Protein AF-A0A4Z0VA46-F1 (afdb_monomer)

Solvent-accessible surface area (backbone atoms only — not comparable to full-atom values): 10066 Å² total; per-residue (Å²): 134,84,51,73,65,57,51,52,46,53,54,49,56,47,50,50,49,52,54,51,52,51,38,50,51,48,54,74,44,47,75,80,45,45,28,93,85,27,42,37,56,92,66,38,64,85,86,29,61,71,61,51,74,43,66,63,42,72,66,53,39,49,54,52,44,52,50,51,37,52,51,52,52,56,48,39,57,50,54,50,51,52,49,51,53,53,46,51,54,50,52,53,38,51,39,56,75,73,64,49,61,60,69,48,59,50,57,91,61,84,80,89,79,55,70,69,64,58,71,69,42,94,47,71,67,54,51,51,44,55,53,44,48,54,51,47,53,61,52,59,71,68,78,38,72,66,58,39,54,53,51,50,34,57,35,71,66,53,94,66,64,64,70,78,72,65,66,80,74,79,82,127

Foldseek 3Di:
DDDPLRVVLVVLLVVLVVLLVVLVVCLVCQVVQQDPQFCGPPDDCVVHVPRSPDDNDPVSSNVVSVVVSVVSVVVSVVSNVVSVLVSLLVVLLVCVVVDPDPCLSCPPHDDDDDPVRVVPDPDPSVVSSNRSVSSSVVLVVVVDPLSSVVSSCRSSVPPDDNCVSPVPPPPD

Radius of gyration: 23.42 Å; Cα contacts (8 Å, |Δi|>4): 128; chains: 1; bounding box: 54×36×60 Å

Secondary structure (DSSP, 8-state):
---HHHHHHHHHHHHHHHHHHHHHHHHHHTTTT--SSSSSTT--TTT-TTTTTS-SSHHHHHHHHHHHHHHHHHHHHHHHHHHHHHHHHHHHHHHHHTT--HHHHHTT------HHHHHT-SSHHHHHHHHHHHHHHHHHTT--HHHHHHHHHHHHT----GGGTS------

Sequence (172 aa):
MNSKGYKRFTDRLRYFREDNEVAEIIVANKELLKGEASIFANITDVNHPILSKRQNNANSRKLVVQHLRKTIYVAFVKDMYEEVTEYIRYILKEAAINGADPNRLVGEHNVNMKANEILSKSNKREIISTIMEQIFQQLENERSTITLISKIKNKLGLNIPQASIDNDSVKF

Nearest PDB structures (foldseek):
  7m33-assembly1_C  TM=2.578E-01  e=7.845E+00  unclassified

pLDDT: mean 90.58, std 10.98, range [29.89, 97.69]

Organism: NCBI:txid2530391

Mean predicted aligned error: 6.02 Å

Structure (mmCIF, N/CA/C/O backbone):
data_AF-A0A4Z0VA46-F1
#
_entry.id   AF-A0A4Z0VA46-F1
#
loop_
_atom_site.group_PDB
_atom_site.id
_atom_site.type_symbol
_atom_site.label_atom_id
_atom_site.label_alt_id
_atom_site.label_comp_id
_atom_site.label_asym_id
_atom_site.label_entity_id
_atom_site.label_seq_id
_atom_site.pdbx_PDB_ins_code
_atom_site.Cartn_x
_atom_site.Cartn_y
_atom_site.Cartn_z
_atom_site.occupancy
_atom_site.B_iso_or_equiv
_atom_site.auth_seq_id
_atom_site.auth_comp_id
_atom_site.auth_asym_id
_atom_site.auth_atom_id
_atom_site.pdbx_PDB_model_num
ATOM 1 N N . MET A 1 1 ? -15.749 -17.758 6.224 1.00 50.31 1 MET A N 1
ATOM 2 C CA . MET A 1 1 ? -16.153 -16.796 5.174 1.00 50.31 1 MET A CA 1
ATOM 3 C C . MET A 1 1 ? -15.232 -15.591 5.284 1.00 50.31 1 MET A C 1
ATOM 5 O O . MET A 1 1 ? -15.185 -15.000 6.354 1.00 50.31 1 MET A O 1
ATOM 9 N N . ASN A 1 2 ? -14.444 -15.277 4.254 1.00 74.94 2 ASN A N 1
ATOM 10 C CA . ASN A 1 2 ? -13.483 -14.168 4.316 1.00 74.94 2 ASN A CA 1
ATOM 11 C C . ASN A 1 2 ? -14.222 -12.827 4.213 1.00 74.94 2 ASN A C 1
ATOM 13 O O . ASN A 1 2 ? -15.078 -12.667 3.341 1.00 74.94 2 ASN A O 1
ATOM 17 N N . SER A 1 3 ? -13.919 -11.876 5.103 1.00 89.81 3 SER A N 1
ATOM 18 C CA . SER A 1 3 ? -14.525 -10.541 5.052 1.00 89.81 3 SER A CA 1
ATOM 19 C C . SER A 1 3 ? -14.138 -9.828 3.752 1.00 89.81 3 SER A C 1
ATOM 21 O O . SER A 1 3 ? -13.084 -10.094 3.165 1.00 89.81 3 SER A O 1
ATOM 23 N N . LYS A 1 4 ? -14.985 -8.898 3.293 1.00 91.94 4 LYS A N 1
ATOM 24 C CA . LYS A 1 4 ? -14.694 -8.103 2.087 1.00 91.94 4 LYS A CA 1
ATOM 25 C C . LYS A 1 4 ? -13.366 -7.348 2.225 1.00 91.94 4 LYS A C 1
ATOM 27 O O . LYS A 1 4 ? -12.595 -7.321 1.271 1.00 91.94 4 LYS A O 1
ATOM 32 N N . GLY A 1 5 ? -13.090 -6.795 3.411 1.00 92.69 5 GLY A N 1
ATOM 33 C CA . GLY A 1 5 ? -11.830 -6.102 3.690 1.00 92.69 5 GLY A CA 1
ATOM 34 C C . GLY A 1 5 ? -10.617 -7.027 3.623 1.00 92.69 5 GLY A C 1
ATOM 35 O O . GLY A 1 5 ? -9.635 -6.679 2.981 1.00 92.69 5 GLY A O 1
ATOM 36 N N . TYR A 1 6 ? -10.701 -8.240 4.182 1.00 94.31 6 TYR A N 1
ATOM 37 C CA . TYR A 1 6 ? -9.587 -9.194 4.138 1.00 94.31 6 TYR A CA 1
ATOM 38 C C . TYR A 1 6 ? -9.267 -9.654 2.711 1.00 94.31 6 TYR A C 1
ATOM 40 O O . TYR A 1 6 ? -8.100 -9.735 2.325 1.00 94.31 6 TYR A O 1
ATOM 48 N N . LYS A 1 7 ? -10.299 -9.917 1.899 1.00 95.44 7 LYS A N 1
ATOM 49 C CA . LYS A 1 7 ? -10.102 -10.275 0.489 1.00 95.44 7 LYS A CA 1
ATOM 50 C C . LYS A 1 7 ? -9.409 -9.145 -0.278 1.00 95.44 7 LYS A C 1
ATOM 52 O O . LYS A 1 7 ? -8.413 -9.395 -0.941 1.00 95.44 7 LYS A O 1
ATOM 57 N N . ARG A 1 8 ? -9.892 -7.905 -0.138 1.00 95.19 8 ARG A N 1
ATOM 58 C CA . ARG A 1 8 ? -9.262 -6.734 -0.765 1.00 95.19 8 ARG A CA 1
ATOM 59 C C . ARG A 1 8 ? -7.792 -6.598 -0.355 1.00 95.19 8 ARG A C 1
ATOM 61 O O . ARG A 1 8 ? -6.946 -6.474 -1.233 1.00 95.19 8 ARG A O 1
ATOM 68 N N . PHE A 1 9 ? -7.513 -6.666 0.946 1.00 95.69 9 PHE A N 1
ATOM 69 C CA . PHE A 1 9 ? -6.167 -6.545 1.504 1.00 95.69 9 PHE A CA 1
ATOM 70 C C . PHE A 1 9 ? -5.212 -7.586 0.906 1.00 95.69 9 PHE A C 1
ATOM 72 O O . PHE A 1 9 ? -4.159 -7.253 0.369 1.00 95.69 9 PHE A O 1
ATOM 79 N N . THR A 1 10 ? -5.609 -8.859 0.932 1.00 95.44 10 THR A N 1
ATOM 80 C CA . THR A 1 10 ? -4.784 -9.962 0.413 1.00 95.44 10 THR A CA 1
ATOM 81 C C . THR A 1 10 ? -4.583 -9.902 -1.100 1.00 95.44 10 THR A C 1
ATOM 83 O O . THR A 1 10 ? -3.471 -10.141 -1.567 1.00 95.44 10 THR A O 1
ATOM 86 N N . ASP A 1 11 ? -5.617 -9.538 -1.864 1.00 96.25 11 ASP A N 1
ATOM 87 C CA . ASP A 1 11 ? -5.508 -9.351 -3.313 1.00 96.25 11 ASP A CA 1
ATOM 88 C C . ASP A 1 11 ? -4.543 -8.204 -3.658 1.00 96.25 11 ASP A C 1
ATOM 90 O O . ASP A 1 11 ? -3.704 -8.357 -4.542 1.00 96.25 11 ASP A O 1
ATOM 94 N N . ARG A 1 12 ? -4.601 -7.082 -2.928 1.00 96.38 12 ARG A N 1
ATOM 95 C CA . ARG A 1 12 ? -3.685 -5.945 -3.117 1.00 96.38 12 ARG A CA 1
ATOM 96 C C . ARG A 1 12 ? -2.239 -6.303 -2.799 1.00 96.38 12 ARG A C 1
ATOM 98 O O . ARG A 1 12 ? -1.369 -6.059 -3.627 1.00 96.38 12 ARG A O 1
ATOM 105 N N . LEU A 1 13 ? -1.991 -6.948 -1.657 1.00 95.06 13 LEU A N 1
ATOM 106 C CA . LEU A 1 13 ? -0.646 -7.409 -1.300 1.00 95.06 13 LEU A CA 1
ATOM 107 C C . LEU A 1 13 ? -0.061 -8.368 -2.339 1.00 95.06 13 LEU A C 1
ATOM 109 O O . LEU A 1 13 ? 1.146 -8.344 -2.574 1.00 95.06 13 LEU A O 1
ATOM 113 N N . ARG A 1 14 ? -0.900 -9.214 -2.947 1.00 96.25 14 ARG A N 1
ATOM 114 C CA . ARG A 1 14 ? -0.478 -10.097 -4.034 1.00 96.25 14 ARG A CA 1
ATOM 115 C C . ARG A 1 14 ? -0.035 -9.286 -5.254 1.00 96.25 14 ARG A C 1
ATOM 117 O O . ARG A 1 14 ? 1.088 -9.482 -5.697 1.00 96.25 14 ARG A O 1
ATOM 124 N N . TYR A 1 15 ? -0.847 -8.338 -5.726 1.00 96.44 15 TYR A N 1
ATOM 125 C CA . TYR A 1 15 ? -0.492 -7.502 -6.882 1.00 96.44 15 TYR A CA 1
ATOM 126 C C . TYR A 1 15 ? 0.808 -6.720 -6.671 1.00 96.44 15 TYR A C 1
ATOM 128 O O . TYR A 1 15 ? 1.674 -6.719 -7.536 1.00 96.44 15 TYR A O 1
ATOM 136 N N . PHE A 1 16 ? 1.006 -6.142 -5.484 1.00 95.75 16 PHE A N 1
ATOM 137 C CA . PHE A 1 16 ? 2.239 -5.415 -5.169 1.00 95.75 16 PHE A CA 1
ATOM 138 C C . PHE A 1 16 ? 3.490 -6.310 -5.244 1.00 95.75 16 PHE A C 1
ATOM 140 O O . PHE A 1 16 ? 4.567 -5.861 -5.635 1.00 95.75 16 PHE A O 1
ATOM 147 N N . ARG A 1 17 ? 3.366 -7.590 -4.873 1.00 95.12 17 ARG A N 1
ATOM 148 C CA . ARG A 1 17 ? 4.458 -8.568 -5.002 1.00 95.12 17 ARG A CA 1
ATOM 149 C C . ARG A 1 17 ? 4.687 -8.962 -6.456 1.00 95.12 17 ARG A C 1
ATOM 151 O O . ARG A 1 17 ? 5.835 -8.953 -6.888 1.00 95.12 17 ARG A O 1
ATOM 158 N N . GLU A 1 18 ? 3.615 -9.228 -7.199 1.00 97.25 18 GLU A N 1
ATOM 159 C CA . GLU A 1 18 ? 3.674 -9.534 -8.633 1.00 97.25 18 GLU A CA 1
ATOM 160 C C . GLU A 1 18 ? 4.375 -8.404 -9.414 1.00 97.25 18 GLU A C 1
ATOM 162 O O . GLU A 1 18 ? 5.234 -8.679 -10.250 1.00 97.25 18 GLU A O 1
ATOM 167 N N . ASP A 1 19 ? 4.118 -7.134 -9.085 1.00 97.00 19 ASP A N 1
ATOM 168 C CA . ASP A 1 19 ? 4.794 -5.985 -9.707 1.00 97.00 19 ASP A CA 1
ATOM 169 C C . ASP A 1 19 ? 6.315 -5.986 -9.468 1.00 97.00 19 ASP A C 1
ATOM 171 O O . ASP A 1 19 ? 7.102 -5.705 -10.381 1.00 97.00 19 ASP A O 1
ATOM 175 N N . ASN A 1 20 ? 6.755 -6.331 -8.253 1.00 96.06 20 ASN A N 1
ATOM 176 C CA . ASN A 1 20 ? 8.180 -6.479 -7.945 1.00 96.06 20 ASN A CA 1
ATOM 177 C C . ASN A 1 20 ? 8.802 -7.657 -8.705 1.00 96.06 20 ASN A C 1
ATOM 179 O O . ASN A 1 20 ? 9.890 -7.505 -9.262 1.00 96.06 20 ASN A O 1
ATOM 183 N N . GLU A 1 21 ? 8.116 -8.800 -8.772 1.00 97.38 21 GLU A N 1
ATOM 184 C CA . GLU A 1 21 ? 8.568 -9.966 -9.542 1.00 97.38 21 GLU A CA 1
ATOM 185 C C . GLU A 1 21 ? 8.736 -9.609 -11.027 1.00 97.38 21 GLU A C 1
ATOM 187 O O . GLU A 1 21 ? 9.770 -9.897 -11.637 1.00 97.38 21 GLU A O 1
ATOM 192 N N . VAL A 1 22 ? 7.773 -8.884 -11.605 1.00 97.69 22 VAL A N 1
ATOM 193 C CA . VAL A 1 22 ? 7.859 -8.375 -12.981 1.00 97.69 22 VAL A CA 1
ATOM 194 C C . VAL A 1 22 ? 9.054 -7.434 -13.147 1.00 97.69 22 VAL A C 1
ATOM 196 O O . VAL A 1 22 ? 9.806 -7.558 -14.118 1.00 97.69 22 VAL A O 1
ATOM 199 N N . ALA A 1 23 ? 9.283 -6.515 -12.205 1.00 97.31 23 ALA A N 1
ATOM 200 C CA . ALA A 1 23 ? 10.433 -5.616 -12.251 1.00 97.31 23 ALA A CA 1
ATOM 201 C C . ALA A 1 23 ? 11.769 -6.382 -12.253 1.00 97.31 23 ALA A C 1
ATOM 203 O O . ALA A 1 23 ? 12.703 -6.009 -12.971 1.00 97.31 23 ALA A O 1
ATOM 204 N N . GLU A 1 24 ? 11.869 -7.468 -11.487 1.00 96.75 24 GLU A N 1
ATOM 205 C CA . GLU A 1 24 ? 13.051 -8.333 -11.452 1.00 96.75 24 GLU A CA 1
ATOM 206 C C . GLU A 1 24 ? 13.258 -9.085 -12.764 1.00 96.75 24 GLU A C 1
ATOM 208 O O . GLU A 1 24 ? 14.371 -9.080 -13.305 1.00 96.75 24 GLU A O 1
ATOM 213 N N . ILE A 1 25 ? 12.183 -9.636 -13.335 1.00 97.69 25 ILE A N 1
ATOM 214 C CA . ILE A 1 25 ? 12.205 -10.272 -14.655 1.00 97.69 25 ILE A CA 1
ATOM 215 C C . ILE A 1 25 ? 12.695 -9.278 -15.716 1.00 97.69 25 ILE A C 1
ATOM 217 O O . ILE A 1 25 ? 13.575 -9.622 -16.509 1.00 97.69 25 ILE A O 1
ATOM 221 N N . ILE A 1 26 ? 12.203 -8.034 -15.716 1.00 97.38 26 ILE A N 1
ATOM 222 C CA . ILE A 1 26 ? 12.640 -6.988 -16.656 1.00 97.38 26 ILE A CA 1
ATOM 223 C C . ILE A 1 26 ? 14.136 -6.686 -16.489 1.00 97.38 26 ILE A C 1
ATOM 225 O O . ILE A 1 26 ? 14.868 -6.579 -17.475 1.00 97.38 26 ILE A O 1
ATOM 229 N N . VAL A 1 27 ? 14.630 -6.573 -15.253 1.00 96.44 27 VAL A N 1
ATOM 230 C CA . VAL A 1 27 ? 16.053 -6.299 -14.985 1.00 96.44 27 VAL A CA 1
ATOM 231 C C . VAL A 1 27 ? 16.956 -7.442 -15.458 1.00 96.44 27 VAL A C 1
ATOM 233 O O . VAL A 1 27 ? 18.025 -7.181 -16.038 1.00 96.44 27 VAL A O 1
ATOM 236 N N . ALA A 1 28 ? 16.539 -8.690 -15.235 1.00 96.56 28 ALA A N 1
ATOM 237 C CA . ALA A 1 28 ? 17.253 -9.880 -15.686 1.00 96.56 28 ALA A CA 1
ATOM 238 C C . ALA A 1 28 ? 17.290 -9.962 -17.221 1.00 96.56 28 ALA A C 1
ATOM 240 O O . ALA A 1 28 ? 18.349 -10.194 -17.803 1.00 96.56 28 ALA A O 1
ATOM 241 N N . ASN A 1 29 ? 16.167 -9.658 -17.875 1.00 96.62 29 ASN A N 1
ATOM 242 C CA . ASN A 1 29 ? 15.966 -9.858 -19.311 1.00 96.62 29 ASN A CA 1
ATOM 243 C C . ASN A 1 29 ? 16.160 -8.599 -20.173 1.00 96.62 29 ASN A C 1
ATOM 245 O O . ASN A 1 29 ? 15.892 -8.627 -21.370 1.00 96.62 29 ASN A O 1
ATOM 249 N N . LYS A 1 30 ? 16.662 -7.493 -19.614 1.00 95.75 30 LYS A N 1
ATOM 250 C CA . LYS A 1 30 ? 16.832 -6.200 -20.314 1.00 95.75 30 LYS A CA 1
ATOM 251 C C . LYS A 1 30 ? 17.554 -6.265 -21.668 1.00 95.75 30 LYS A C 1
ATOM 253 O O . LYS A 1 30 ? 17.323 -5.405 -22.511 1.00 95.75 30 LYS A O 1
ATOM 258 N N . GLU A 1 31 ? 18.436 -7.244 -21.880 1.00 96.31 31 GLU A N 1
ATOM 259 C CA . GLU A 1 31 ? 19.149 -7.407 -23.155 1.00 96.31 31 GLU A CA 1
ATOM 260 C C . GLU A 1 31 ? 18.266 -8.037 -24.242 1.00 96.31 31 GLU A C 1
ATOM 262 O O . GLU A 1 31 ? 18.463 -7.735 -25.413 1.00 96.31 31 GLU A O 1
ATOM 267 N N . LEU A 1 32 ? 17.247 -8.821 -23.869 1.00 96.44 32 LEU A N 1
ATOM 268 C CA . LEU A 1 32 ? 16.223 -9.317 -24.799 1.00 96.44 32 LEU A CA 1
ATOM 269 C C . LEU A 1 32 ? 15.310 -8.190 -25.300 1.00 96.44 32 LEU A C 1
ATOM 271 O O . LEU A 1 32 ? 14.721 -8.295 -26.367 1.00 96.44 32 LEU A O 1
ATOM 275 N N . LEU A 1 33 ? 15.213 -7.098 -24.538 1.00 94.81 33 LEU A N 1
ATOM 276 C CA . LEU A 1 33 ? 14.423 -5.917 -24.888 1.00 94.81 33 LEU A CA 1
ATOM 277 C C . LEU A 1 33 ? 15.193 -4.921 -25.768 1.00 94.81 33 LEU A C 1
ATOM 279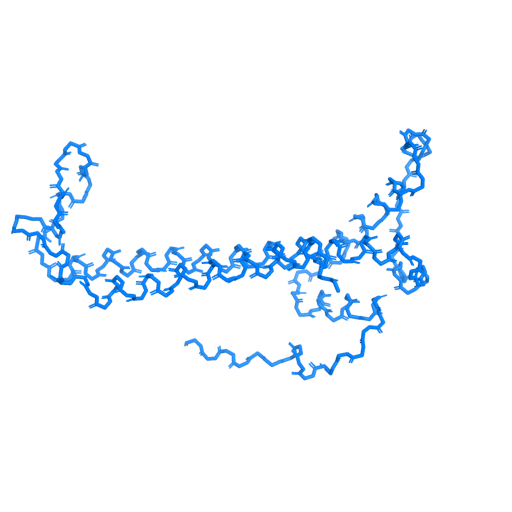 O O . LEU A 1 33 ? 14.647 -3.874 -26.109 1.00 94.81 33 LEU A O 1
ATOM 283 N N . LYS A 1 34 ? 16.465 -5.186 -26.089 1.00 95.88 34 LYS A N 1
ATOM 284 C CA . LYS A 1 34 ? 17.348 -4.270 -26.824 1.00 95.88 34 LYS A CA 1
ATOM 285 C C . LYS A 1 34 ? 16.785 -3.931 -28.215 1.00 95.88 34 LYS A C 1
ATOM 287 O O . LYS A 1 34 ? 16.305 -4.805 -28.926 1.00 95.88 34 LYS A O 1
ATOM 292 N N . GLY A 1 35 ? 16.920 -2.666 -28.619 1.00 94.62 35 GLY A N 1
ATOM 293 C CA . GLY A 1 35 ? 16.676 -2.218 -29.993 1.00 94.62 35 GLY A CA 1
ATOM 294 C C . GLY A 1 35 ? 17.958 -2.153 -30.832 1.00 94.62 35 GLY A C 1
ATOM 295 O O . GLY A 1 35 ? 19.074 -2.112 -30.302 1.00 94.62 35 GLY A O 1
ATOM 296 N N . GLU A 1 36 ? 17.808 -2.109 -32.157 1.00 92.19 36 GLU A N 1
ATOM 297 C CA . GLU A 1 36 ? 18.942 -1.972 -33.083 1.00 92.19 36 GLU A CA 1
ATOM 298 C C . GLU A 1 36 ? 19.595 -0.587 -32.981 1.00 92.19 36 GLU A C 1
ATOM 300 O O . GLU A 1 36 ? 20.790 -0.478 -32.707 1.00 92.19 36 GLU A O 1
ATOM 305 N N . ALA A 1 37 ? 18.800 0.477 -33.124 1.00 91.38 37 ALA A N 1
ATOM 306 C CA . ALA A 1 37 ? 19.271 1.864 -33.071 1.00 91.38 37 ALA A CA 1
ATOM 307 C C . ALA A 1 37 ? 19.143 2.509 -31.675 1.00 91.38 37 ALA A C 1
ATOM 309 O O . ALA A 1 37 ? 19.830 3.480 -31.371 1.00 91.38 37 ALA A O 1
ATOM 310 N N . SER A 1 38 ? 18.297 1.956 -30.804 1.00 95.62 38 SER A N 1
ATOM 311 C CA . SER A 1 38 ? 17.918 2.527 -29.506 1.00 95.62 38 SER A CA 1
ATOM 312 C C . SER A 1 38 ? 18.164 1.561 -28.348 1.00 95.62 38 SER A C 1
ATOM 314 O O . SER A 1 38 ? 18.320 0.355 -28.531 1.00 95.62 38 SER A O 1
ATOM 316 N N . ILE A 1 39 ? 18.161 2.084 -27.116 1.00 96.06 39 ILE A N 1
ATOM 317 C CA . ILE A 1 39 ? 18.397 1.267 -25.915 1.00 96.06 39 ILE A CA 1
ATOM 318 C C . ILE A 1 39 ? 17.401 0.107 -25.761 1.00 96.06 39 ILE A C 1
ATOM 320 O O . ILE A 1 39 ? 17.819 -0.956 -25.319 1.00 96.06 39 ILE A O 1
ATOM 324 N N . PHE A 1 40 ? 16.140 0.268 -26.172 1.00 97.00 40 PHE A N 1
ATOM 325 C CA . PHE A 1 40 ? 15.118 -0.783 -26.213 1.00 97.00 40 PHE A CA 1
ATOM 326 C C . PHE A 1 40 ? 14.369 -0.767 -27.549 1.00 97.00 40 PHE A C 1
ATOM 328 O O . PHE A 1 40 ? 14.373 0.256 -28.242 1.00 97.00 40 PHE A O 1
ATOM 335 N N . ALA A 1 41 ? 13.740 -1.887 -27.906 1.00 96.44 41 ALA A N 1
ATOM 336 C CA . ALA A 1 41 ? 12.879 -2.006 -29.077 1.00 96.44 41 ALA A CA 1
ATOM 337 C C . ALA A 1 41 ? 11.657 -1.072 -28.972 1.00 96.44 41 ALA A C 1
ATOM 339 O O . ALA A 1 41 ? 11.227 -0.718 -27.875 1.00 96.44 41 ALA A O 1
ATOM 340 N N . ASN A 1 42 ? 11.095 -0.678 -30.120 1.00 95.44 42 ASN A N 1
ATOM 341 C CA . ASN A 1 42 ? 9.901 0.178 -30.239 1.00 95.44 42 ASN A CA 1
ATOM 342 C C . ASN A 1 42 ? 10.023 1.603 -29.657 1.00 95.44 42 ASN A C 1
ATOM 344 O O . ASN A 1 42 ? 9.019 2.294 -29.478 1.00 95.44 42 ASN A O 1
ATOM 348 N N . ILE A 1 43 ? 11.244 2.081 -29.404 1.00 95.88 43 ILE A N 1
ATOM 349 C CA . ILE A 1 43 ? 11.494 3.492 -29.094 1.00 95.88 43 ILE A CA 1
ATOM 350 C C . ILE A 1 43 ? 11.386 4.321 -30.380 1.00 95.88 43 ILE A C 1
ATOM 352 O O . ILE A 1 43 ? 11.934 3.955 -31.414 1.00 95.88 43 ILE A O 1
ATOM 356 N N . THR A 1 44 ? 10.711 5.466 -30.294 1.00 95.38 44 THR A N 1
ATOM 357 C CA . THR A 1 44 ? 10.568 6.442 -31.385 1.00 95.38 44 THR A CA 1
ATOM 358 C C . THR A 1 44 ? 10.768 7.842 -30.821 1.00 95.38 44 THR A C 1
ATOM 360 O O . THR A 1 44 ? 10.432 8.085 -29.662 1.00 95.38 44 THR A O 1
ATOM 363 N N . ASP A 1 45 ? 11.279 8.776 -31.620 1.00 94.81 45 ASP A N 1
ATOM 364 C CA . ASP A 1 45 ? 11.472 10.163 -31.171 1.00 94.81 45 ASP A CA 1
ATOM 365 C C . ASP A 1 45 ? 10.156 10.869 -30.822 1.00 94.81 45 ASP A C 1
ATOM 367 O O . ASP A 1 45 ? 10.136 11.739 -29.957 1.00 94.81 45 ASP A O 1
ATOM 371 N N . VAL A 1 46 ? 9.050 10.467 -31.456 1.00 96.56 46 VAL A N 1
ATOM 372 C CA . VAL A 1 46 ? 7.723 11.057 -31.229 1.00 96.56 46 VAL A CA 1
ATOM 373 C C . VAL A 1 46 ? 7.133 10.608 -29.890 1.00 96.56 46 VAL A C 1
ATOM 375 O O . VAL A 1 46 ? 6.716 11.444 -29.095 1.00 96.56 46 VAL A O 1
ATOM 378 N N . ASN A 1 47 ? 7.123 9.300 -29.611 1.00 95.94 47 ASN A N 1
ATOM 379 C CA . ASN A 1 47 ? 6.481 8.763 -28.403 1.00 95.94 47 ASN A CA 1
ATOM 380 C C . ASN A 1 47 ? 7.438 8.703 -27.204 1.00 95.94 47 ASN A C 1
ATOM 382 O O . ASN A 1 47 ? 7.000 8.658 -26.057 1.00 95.94 47 ASN A O 1
ATOM 386 N N . HIS A 1 48 ? 8.750 8.694 -27.457 1.00 97.12 48 HIS A N 1
ATOM 387 C CA . HIS A 1 48 ? 9.782 8.480 -26.446 1.00 97.12 48 HIS A CA 1
ATOM 388 C C . HIS A 1 48 ? 10.957 9.481 -26.565 1.00 97.12 48 HIS A C 1
ATOM 390 O O . HIS A 1 48 ? 12.117 9.059 -26.497 1.00 97.12 48 HIS A O 1
ATOM 396 N N . PRO A 1 49 ? 10.704 10.806 -26.663 1.00 96.50 49 PRO A N 1
ATOM 397 C CA . PRO A 1 49 ? 11.714 11.829 -26.992 1.00 96.50 49 PRO A CA 1
ATOM 398 C C . PRO A 1 49 ? 12.876 11.944 -25.992 1.00 96.50 49 PRO A C 1
ATOM 400 O O . PRO A 1 49 ? 13.907 12.550 -26.288 1.00 96.50 49 PRO A O 1
ATOM 403 N N . ILE A 1 50 ? 12.713 11.421 -24.773 1.00 96.19 50 ILE A N 1
ATOM 404 C CA . ILE A 1 50 ? 13.759 11.409 -23.739 1.00 96.19 50 ILE A CA 1
ATOM 405 C C . ILE A 1 50 ? 14.593 10.124 -23.823 1.00 96.19 50 ILE A C 1
ATOM 407 O O . ILE A 1 50 ? 15.813 10.169 -23.676 1.00 96.19 50 ILE A O 1
ATOM 411 N N . LEU A 1 51 ? 13.954 8.970 -24.055 1.00 94.56 51 LEU A N 1
ATOM 412 C CA . LEU A 1 51 ? 14.652 7.684 -24.140 1.00 94.56 51 LEU A CA 1
ATOM 413 C C . LEU A 1 51 ? 15.417 7.533 -25.456 1.00 94.56 51 LEU A C 1
ATOM 415 O O . LEU A 1 51 ? 16.487 6.927 -25.445 1.00 94.56 51 LEU A O 1
ATOM 419 N N . SER A 1 52 ? 14.912 8.100 -26.556 1.00 95.50 52 SER A N 1
ATOM 420 C CA . SER A 1 52 ? 15.565 8.041 -27.869 1.00 95.50 52 SER A CA 1
ATOM 421 C C . SER A 1 52 ? 16.926 8.741 -27.897 1.00 95.50 52 SER A C 1
ATOM 423 O O . SER A 1 52 ? 17.830 8.312 -28.604 1.00 95.50 52 SER A O 1
ATOM 425 N N . LYS A 1 53 ? 17.121 9.747 -27.036 1.00 95.56 53 LYS A N 1
ATOM 426 C CA . LYS A 1 53 ? 18.390 10.477 -26.872 1.00 95.56 53 LYS A CA 1
ATOM 427 C C . LYS A 1 53 ? 19.473 9.690 -26.126 1.00 95.56 53 LYS A C 1
ATOM 429 O O . LYS A 1 53 ? 20.601 10.165 -26.011 1.00 95.56 53 LYS A O 1
ATOM 434 N N . ARG A 1 54 ? 19.155 8.527 -25.548 1.00 95.75 54 ARG A N 1
ATOM 435 C CA . ARG A 1 54 ? 20.131 7.728 -24.791 1.00 95.75 54 ARG A CA 1
ATOM 436 C C . ARG A 1 54 ? 21.027 6.935 -25.733 1.00 95.75 54 ARG A C 1
ATOM 438 O O . ARG A 1 54 ? 20.564 6.339 -26.698 1.00 95.75 54 ARG A O 1
ATOM 445 N N . GLN A 1 55 ? 22.307 6.843 -25.386 1.00 96.06 55 GLN A N 1
ATOM 446 C CA . GLN A 1 55 ? 23.259 6.030 -26.134 1.00 96.06 55 GLN A CA 1
ATOM 447 C C . GLN A 1 55 ? 22.871 4.543 -26.082 1.00 96.06 55 GLN A C 1
ATOM 449 O O . GLN A 1 55 ? 22.671 3.990 -24.998 1.00 96.06 55 GLN A O 1
ATOM 454 N N . ASN A 1 56 ? 22.813 3.873 -27.238 1.00 96.00 56 ASN A N 1
ATOM 455 C CA . ASN A 1 56 ? 22.511 2.442 -27.309 1.00 96.00 56 ASN A CA 1
ATOM 456 C C . ASN A 1 56 ? 23.690 1.588 -26.809 1.00 96.00 56 ASN A C 1
ATOM 458 O O . ASN A 1 56 ? 24.515 1.108 -27.582 1.00 96.00 56 ASN A O 1
ATOM 462 N N . ASN A 1 57 ? 23.773 1.383 -25.495 1.00 96.12 57 ASN A N 1
ATOM 463 C CA . ASN A 1 57 ? 24.726 0.467 -24.873 1.00 96.12 57 ASN A CA 1
ATOM 464 C C . ASN A 1 57 ? 24.127 -0.234 -23.642 1.00 96.12 57 ASN A C 1
ATOM 466 O O . ASN A 1 57 ? 23.105 0.185 -23.089 1.00 96.12 57 ASN A O 1
ATOM 470 N N . ALA A 1 58 ? 24.780 -1.316 -23.210 1.00 96.50 58 ALA A N 1
ATOM 471 C CA . ALA A 1 58 ? 24.324 -2.140 -22.088 1.00 96.50 58 ALA A CA 1
ATOM 472 C C . ALA A 1 58 ? 24.245 -1.351 -20.771 1.00 96.50 58 ALA A C 1
ATOM 474 O O . ALA A 1 58 ? 23.329 -1.553 -19.973 1.00 96.50 58 ALA A O 1
ATOM 475 N N . ASN A 1 59 ? 25.162 -0.402 -20.556 1.00 96.88 59 ASN A N 1
ATOM 476 C CA . ASN A 1 59 ? 25.146 0.442 -19.365 1.00 96.88 59 ASN A CA 1
ATOM 477 C C . ASN A 1 59 ? 23.897 1.340 -19.316 1.00 96.88 59 ASN A C 1
ATOM 479 O O . ASN A 1 59 ? 23.232 1.424 -18.288 1.00 96.88 59 ASN A O 1
ATOM 483 N N . SER A 1 60 ? 23.523 1.955 -20.439 1.00 96.81 60 SER A N 1
ATOM 484 C CA . SER A 1 60 ? 22.332 2.804 -20.532 1.00 96.81 60 SER A CA 1
ATOM 485 C C . SER A 1 60 ? 21.051 2.008 -20.296 1.00 96.81 60 SER A C 1
ATOM 487 O O . SER A 1 60 ? 20.191 2.469 -19.546 1.00 96.81 60 SER A O 1
ATOM 489 N N . ARG A 1 61 ? 20.947 0.791 -20.852 1.00 97.44 61 ARG A N 1
ATOM 490 C CA . ARG A 1 61 ? 19.841 -0.133 -20.544 1.00 97.44 61 ARG A CA 1
ATOM 491 C C . ARG A 1 61 ? 19.781 -0.458 -19.058 1.00 97.44 61 ARG A C 1
ATOM 493 O O . ARG A 1 61 ? 18.723 -0.307 -18.451 1.00 97.44 61 ARG A O 1
ATOM 500 N N . LYS A 1 62 ? 20.917 -0.857 -18.470 1.00 97.50 62 LYS A N 1
ATOM 501 C CA . LYS A 1 62 ? 21.042 -1.187 -17.043 1.00 97.50 62 LYS A CA 1
ATOM 502 C C . LYS A 1 62 ? 20.544 -0.044 -16.162 1.00 97.50 62 LYS A C 1
ATOM 504 O O . LYS A 1 62 ? 19.715 -0.289 -15.294 1.00 97.50 62 LYS A O 1
ATOM 509 N N . LEU A 1 63 ? 20.997 1.185 -16.408 1.00 97.25 63 LEU A N 1
ATOM 510 C CA . LEU A 1 63 ? 20.588 2.348 -15.617 1.00 97.25 63 LEU A CA 1
ATOM 511 C C . LEU A 1 63 ? 19.077 2.596 -15.689 1.00 97.25 63 LEU A C 1
ATOM 513 O O . LEU A 1 63 ? 18.461 2.867 -14.660 1.00 97.25 63 LEU A O 1
ATOM 517 N N . VAL A 1 64 ? 18.467 2.476 -16.874 1.00 97.31 64 VAL A N 1
ATOM 518 C CA . VAL A 1 64 ? 17.022 2.699 -17.040 1.00 97.31 64 VAL A CA 1
ATOM 519 C C . VAL A 1 64 ? 16.203 1.646 -16.293 1.00 97.31 64 VAL A C 1
ATOM 521 O O . VAL A 1 64 ? 15.333 2.016 -15.507 1.00 97.31 64 VAL A O 1
ATOM 524 N N . VAL A 1 65 ? 16.496 0.352 -16.467 1.00 97.56 65 VAL A N 1
ATOM 525 C CA . VAL A 1 65 ? 15.719 -0.698 -15.778 1.00 97.56 65 VAL A CA 1
ATOM 526 C C . VAL A 1 65 ? 15.966 -0.721 -14.273 1.00 97.56 65 VAL A C 1
ATOM 528 O O . VAL A 1 65 ? 15.045 -0.993 -13.511 1.00 97.56 65 VAL A O 1
ATOM 531 N N . GLN A 1 66 ? 17.178 -0.392 -13.813 1.00 97.50 66 GLN A N 1
ATOM 532 C CA . GLN A 1 66 ? 17.459 -0.279 -12.380 1.00 97.50 66 GLN A CA 1
ATOM 533 C C . GLN A 1 66 ? 16.708 0.892 -11.752 1.00 97.50 66 GLN A C 1
ATOM 535 O O . GLN A 1 66 ? 16.195 0.762 -10.640 1.00 97.50 66 GLN A O 1
ATOM 540 N N . HIS A 1 67 ? 16.614 2.019 -12.461 1.00 97.56 67 HIS A N 1
ATOM 541 C CA . HIS A 1 67 ? 15.802 3.139 -12.011 1.00 97.56 67 HIS A CA 1
ATOM 542 C C . HIS A 1 67 ? 14.317 2.758 -11.948 1.00 97.56 67 HIS A C 1
ATOM 544 O O . HIS A 1 67 ? 13.689 2.999 -10.922 1.00 97.56 67 HIS A O 1
ATOM 550 N N . LEU A 1 68 ? 13.784 2.088 -12.978 1.00 97.06 68 LEU A N 1
ATOM 551 C CA . LEU A 1 68 ? 12.409 1.581 -12.977 1.00 97.06 68 LEU A CA 1
ATOM 552 C C . LEU A 1 68 ? 12.144 0.635 -11.794 1.00 97.06 68 LEU A C 1
ATOM 554 O O . LEU A 1 68 ? 11.196 0.864 -11.048 1.00 97.06 68 LEU A O 1
ATOM 558 N N . ARG A 1 69 ? 13.013 -0.363 -11.560 1.00 97.69 69 ARG A N 1
ATOM 559 C CA . ARG A 1 69 ? 12.909 -1.278 -10.407 1.00 97.69 69 ARG A CA 1
ATOM 560 C C . ARG A 1 69 ? 12.887 -0.516 -9.086 1.00 97.69 69 ARG A C 1
ATOM 562 O O . ARG A 1 69 ? 12.059 -0.803 -8.231 1.00 97.69 69 ARG A O 1
ATOM 569 N N . LYS A 1 70 ? 13.776 0.468 -8.915 1.00 97.00 70 LYS A N 1
ATOM 570 C CA . LYS A 1 70 ? 13.806 1.299 -7.704 1.00 97.00 70 LYS A CA 1
ATOM 571 C C . LYS A 1 70 ? 12.494 2.062 -7.518 1.00 97.00 70 LYS A C 1
ATOM 573 O O . LYS A 1 70 ? 12.000 2.136 -6.399 1.00 97.00 70 LYS A O 1
ATOM 578 N N . THR A 1 71 ? 11.938 2.623 -8.587 1.00 97.38 71 THR A N 1
ATOM 579 C CA . THR A 1 71 ? 10.665 3.351 -8.539 1.00 97.38 71 THR A CA 1
ATOM 580 C C . THR A 1 71 ? 9.508 2.435 -8.147 1.00 97.38 71 THR A C 1
ATOM 582 O O . THR A 1 71 ? 8.748 2.796 -7.252 1.00 97.38 71 THR A O 1
ATOM 585 N N . ILE A 1 72 ? 9.421 1.239 -8.740 1.00 97.06 72 ILE A N 1
ATOM 586 C CA . ILE A 1 72 ? 8.413 0.223 -8.389 1.00 97.06 72 ILE A CA 1
ATOM 587 C C . ILE A 1 72 ? 8.561 -0.186 -6.921 1.00 97.06 72 ILE A C 1
ATOM 589 O O . ILE A 1 72 ? 7.584 -0.169 -6.186 1.00 97.06 72 ILE A O 1
ATOM 593 N N . TYR A 1 73 ? 9.785 -0.436 -6.452 1.00 95.38 73 TYR A N 1
ATOM 594 C CA . TYR A 1 73 ? 10.029 -0.793 -5.054 1.00 95.38 73 TYR A CA 1
ATOM 595 C C . TYR A 1 73 ? 9.634 0.321 -4.068 1.00 95.38 73 TYR A C 1
ATOM 597 O O . TYR A 1 73 ? 9.071 0.062 -3.007 1.00 95.38 73 TYR A O 1
ATOM 605 N N . VAL A 1 74 ? 9.902 1.586 -4.404 1.00 95.88 74 VAL A N 1
ATOM 606 C CA . VAL A 1 74 ? 9.474 2.721 -3.570 1.00 95.88 74 VAL A CA 1
ATOM 607 C C . VAL A 1 74 ? 7.948 2.838 -3.535 1.00 95.88 74 VAL A C 1
ATOM 609 O O . VAL A 1 74 ? 7.404 3.140 -2.474 1.00 95.88 74 VAL A O 1
ATOM 612 N N . ALA A 1 75 ? 7.266 2.609 -4.661 1.00 95.75 75 ALA A N 1
ATOM 613 C CA . ALA A 1 75 ? 5.806 2.561 -4.703 1.00 95.75 75 ALA A CA 1
ATOM 614 C C . ALA A 1 75 ? 5.273 1.400 -3.851 1.00 95.75 75 ALA A C 1
ATOM 616 O O . ALA A 1 75 ? 4.482 1.636 -2.949 1.00 95.75 75 ALA A O 1
ATOM 617 N N . PHE A 1 76 ? 5.833 0.198 -4.013 1.00 95.44 76 PHE A N 1
ATOM 618 C CA . PHE A 1 76 ? 5.510 -0.994 -3.229 1.00 95.44 76 PHE A CA 1
ATOM 619 C C . PHE A 1 76 ? 5.516 -0.742 -1.717 1.00 95.44 76 PHE A C 1
ATOM 621 O O . PHE A 1 76 ? 4.550 -1.076 -1.037 1.00 95.44 76 PHE A O 1
ATOM 628 N N . VAL A 1 77 ? 6.576 -0.128 -1.177 1.00 92.19 77 VAL A N 1
ATOM 629 C CA . VAL A 1 77 ? 6.666 0.159 0.267 1.00 92.19 77 VAL A CA 1
ATOM 630 C C . VAL A 1 77 ? 5.554 1.109 0.722 1.00 92.19 77 VAL A C 1
ATOM 632 O O . VAL A 1 77 ? 4.966 0.901 1.784 1.00 92.19 77 VAL A O 1
ATOM 635 N N . LYS A 1 78 ? 5.255 2.144 -0.073 1.00 93.19 78 LYS A N 1
ATOM 636 C CA . LYS A 1 78 ? 4.193 3.112 0.238 1.00 93.19 78 LYS A CA 1
ATOM 637 C C . LYS A 1 78 ? 2.817 2.462 0.172 1.00 93.19 78 LYS A C 1
ATOM 639 O O . LYS A 1 78 ? 2.070 2.539 1.141 1.00 93.19 78 LYS A O 1
ATOM 644 N N . ASP A 1 79 ? 2.533 1.761 -0.918 1.00 95.12 79 ASP A N 1
ATOM 645 C CA . ASP A 1 79 ? 1.247 1.114 -1.153 1.00 95.12 79 ASP A CA 1
ATOM 646 C C . ASP A 1 79 ? 0.983 0.011 -0.116 1.00 95.12 79 ASP A C 1
ATOM 648 O O . ASP A 1 79 ? -0.138 -0.141 0.371 1.00 95.12 79 ASP A O 1
ATOM 652 N N . MET A 1 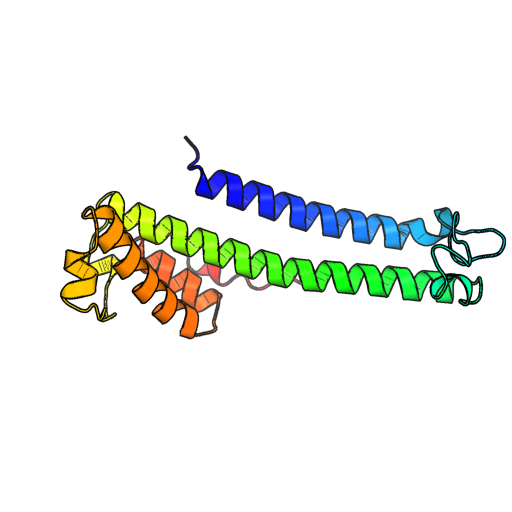80 ? 2.023 -0.720 0.306 1.00 92.81 80 MET A N 1
ATOM 653 C CA . MET A 1 80 ? 1.928 -1.661 1.423 1.00 92.81 80 MET A CA 1
ATOM 654 C C . MET A 1 80 ? 1.566 -0.971 2.738 1.00 92.81 80 MET A C 1
ATOM 656 O O . MET A 1 80 ? 0.698 -1.468 3.456 1.00 92.81 80 MET A O 1
ATOM 660 N N . TYR A 1 81 ? 2.229 0.139 3.075 1.00 90.62 81 TYR A N 1
ATOM 661 C CA . TYR A 1 81 ? 1.918 0.888 4.292 1.00 90.62 81 TYR A CA 1
ATOM 662 C C . TYR A 1 81 ? 0.469 1.389 4.273 1.00 90.62 81 TYR A C 1
ATOM 664 O O . TYR A 1 81 ? -0.264 1.187 5.242 1.00 90.62 81 TYR A O 1
ATOM 672 N N . GLU A 1 82 ? 0.037 1.987 3.162 1.00 92.19 82 GLU A N 1
ATOM 673 C CA . GLU A 1 82 ? -1.324 2.504 3.000 1.00 92.19 82 GLU A CA 1
ATOM 674 C C . GLU A 1 82 ? -2.376 1.394 3.119 1.00 92.19 82 GLU A C 1
ATOM 676 O O . GLU A 1 82 ? -3.357 1.544 3.848 1.00 92.19 82 GLU A O 1
ATOM 681 N N . GLU A 1 83 ? -2.160 0.251 2.467 1.00 94.75 83 GLU A N 1
ATOM 682 C CA . GLU A 1 83 ? -3.124 -0.851 2.472 1.00 94.75 83 GLU A CA 1
ATOM 683 C C . GLU A 1 83 ? -3.178 -1.569 3.837 1.00 94.75 83 GLU A C 1
ATOM 685 O O . GLU A 1 83 ? -4.256 -1.980 4.271 1.00 94.75 83 GLU A O 1
ATOM 690 N N . VAL A 1 84 ? -2.058 -1.667 4.570 1.00 91.31 84 VAL A N 1
ATOM 691 C CA . VAL A 1 84 ? -2.047 -2.154 5.966 1.00 91.31 84 VAL A CA 1
ATOM 692 C C . VAL A 1 84 ? -2.827 -1.210 6.877 1.00 91.31 84 VAL A C 1
ATOM 694 O O . VAL A 1 84 ? -3.679 -1.663 7.642 1.00 91.31 84 VAL A O 1
ATOM 697 N N . THR A 1 85 ? -2.572 0.092 6.778 1.00 90.94 85 THR A N 1
ATOM 698 C CA . THR A 1 85 ? -3.273 1.134 7.539 1.00 90.94 85 THR A CA 1
ATOM 699 C C . THR A 1 85 ? -4.779 1.095 7.282 1.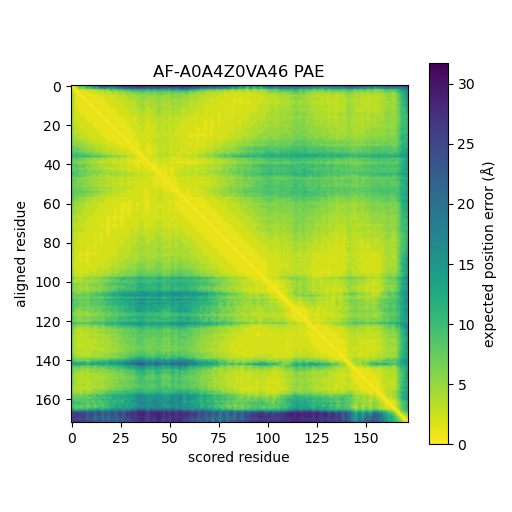00 90.94 85 THR A C 1
ATOM 701 O O . THR A 1 85 ? -5.576 1.074 8.224 1.00 90.94 85 THR A O 1
ATOM 704 N N . GLU A 1 86 ? -5.187 1.000 6.019 1.00 93.12 86 GLU A N 1
ATOM 705 C CA . GLU A 1 86 ? -6.598 0.924 5.649 1.00 93.12 86 GLU A CA 1
ATOM 706 C C . GLU A 1 86 ? -7.255 -0.366 6.160 1.00 93.12 86 GLU A C 1
ATOM 708 O O . GLU A 1 86 ? -8.379 -0.347 6.675 1.00 93.12 86 GLU A O 1
ATOM 713 N N . TYR A 1 87 ? -6.545 -1.495 6.097 1.00 94.12 87 TYR A N 1
ATOM 714 C CA . TYR A 1 87 ? -7.052 -2.745 6.649 1.00 94.12 87 TYR A CA 1
ATOM 715 C C . TYR A 1 87 ? -7.191 -2.690 8.177 1.00 94.12 87 TYR A C 1
ATOM 717 O O . TYR A 1 87 ? -8.184 -3.182 8.716 1.00 94.12 87 TYR A O 1
ATOM 725 N N . ILE A 1 88 ? -6.261 -2.037 8.881 1.00 92.06 88 ILE A N 1
ATOM 726 C CA . ILE A 1 88 ? -6.347 -1.809 10.328 1.00 92.06 88 ILE A CA 1
ATOM 727 C C . ILE A 1 88 ? -7.578 -0.960 10.685 1.00 92.06 88 ILE A C 1
ATOM 729 O O . ILE A 1 88 ? -8.338 -1.340 11.583 1.00 92.06 88 ILE A O 1
ATOM 733 N N . ARG A 1 89 ? -7.823 0.151 9.971 1.00 92.69 89 ARG A N 1
ATOM 734 C CA . ARG A 1 89 ? -9.054 0.950 10.144 1.00 92.69 89 ARG A CA 1
ATOM 735 C C . ARG A 1 89 ? -10.294 0.084 9.984 1.00 92.69 89 ARG A C 1
ATOM 737 O O . ARG A 1 89 ? -11.202 0.123 10.819 1.00 92.69 89 ARG A O 1
ATOM 744 N N . TYR A 1 90 ? -10.320 -0.719 8.922 1.00 94.38 90 TYR A N 1
ATOM 745 C CA . TYR A 1 90 ? -11.439 -1.597 8.617 1.00 94.38 90 TYR A CA 1
ATOM 746 C C . TYR A 1 90 ? -11.721 -2.584 9.757 1.00 94.38 90 TYR A C 1
ATOM 748 O O . TYR A 1 90 ? -12.860 -2.670 10.220 1.00 94.38 90 TYR A O 1
ATOM 756 N N . ILE A 1 91 ? -10.706 -3.306 10.244 1.00 93.44 91 ILE A N 1
ATOM 757 C CA . ILE A 1 91 ? -10.909 -4.323 11.287 1.00 93.44 91 ILE A CA 1
ATOM 758 C C . ILE A 1 91 ? -11.278 -3.715 12.643 1.00 93.44 91 ILE A C 1
ATOM 760 O O . ILE A 1 91 ? -12.089 -4.308 13.348 1.00 93.44 91 ILE A O 1
ATOM 764 N N . LEU A 1 92 ? -10.758 -2.533 13.000 1.00 92.75 92 LEU A N 1
ATOM 765 C CA . LEU A 1 92 ? -11.166 -1.827 14.221 1.00 92.75 92 LEU A CA 1
ATOM 766 C C . LEU A 1 92 ? -12.643 -1.442 14.172 1.00 92.75 92 LEU A C 1
ATOM 768 O O . LEU A 1 92 ? -13.399 -1.708 15.109 1.00 92.75 92 LEU A O 1
ATOM 772 N N . LYS A 1 93 ? -13.061 -0.846 13.053 1.00 93.81 93 LYS A N 1
ATOM 773 C CA . LYS A 1 93 ? -14.449 -0.453 12.830 1.00 93.81 93 LYS A CA 1
ATOM 774 C C . LYS A 1 93 ? -15.378 -1.660 12.878 1.00 93.81 93 LYS A C 1
ATOM 776 O O . LYS A 1 93 ? -16.392 -1.621 13.574 1.00 93.81 93 LYS A O 1
ATOM 781 N N . GLU A 1 94 ? -15.039 -2.733 12.171 1.00 93.81 94 GLU A N 1
ATOM 782 C CA . GLU A 1 94 ? -15.853 -3.945 12.177 1.00 93.81 94 GLU A CA 1
ATOM 783 C C . GLU A 1 94 ? -15.870 -4.610 13.559 1.00 93.8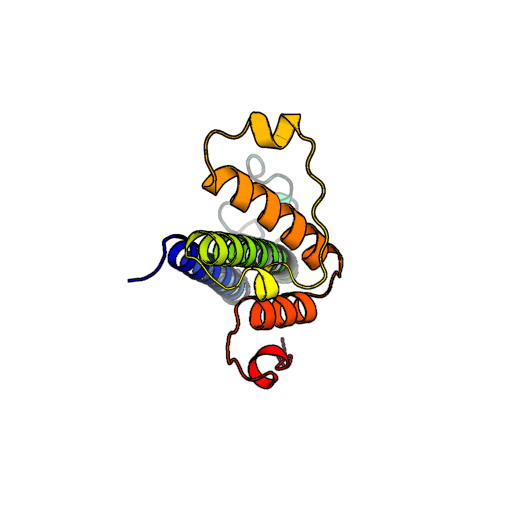1 94 GLU A C 1
ATOM 785 O O . GLU A 1 94 ? -16.936 -5.038 13.994 1.00 93.81 94 GLU A O 1
ATOM 790 N N . ALA A 1 95 ? -14.765 -4.632 14.308 1.00 93.00 95 ALA A N 1
ATOM 791 C CA . ALA A 1 95 ? -14.762 -5.142 15.680 1.00 93.00 95 ALA A CA 1
ATOM 792 C C . ALA A 1 95 ? -15.722 -4.352 16.586 1.00 93.00 95 ALA A C 1
ATOM 794 O O . ALA A 1 95 ? -16.525 -4.953 17.300 1.00 93.00 95 ALA A O 1
ATOM 795 N N . ALA A 1 96 ? -15.700 -3.018 16.513 1.00 93.56 96 ALA A N 1
ATOM 796 C CA . ALA A 1 96 ? -16.591 -2.163 17.295 1.00 93.56 96 ALA A CA 1
ATOM 797 C C . ALA A 1 96 ? -18.072 -2.359 16.928 1.00 93.56 96 ALA A C 1
ATOM 799 O O . ALA A 1 96 ? -18.934 -2.427 17.804 1.00 93.56 96 ALA A O 1
ATOM 800 N N . ILE A 1 97 ? -18.379 -2.484 15.634 1.00 93.00 97 ILE A N 1
ATOM 801 C CA . ILE A 1 97 ? -19.747 -2.720 15.145 1.00 93.00 97 ILE A CA 1
ATOM 802 C C . ILE A 1 97 ? -20.269 -4.087 15.594 1.00 93.00 97 ILE A C 1
ATOM 804 O O . ILE A 1 97 ? -21.442 -4.204 15.941 1.00 93.00 97 ILE A O 1
ATOM 808 N N . ASN A 1 98 ? -19.404 -5.101 15.605 1.00 92.19 98 ASN A N 1
ATOM 809 C CA . ASN A 1 98 ? -19.754 -6.469 15.983 1.00 92.19 98 ASN A CA 1
ATOM 810 C C . ASN A 1 98 ? -19.645 -6.731 17.500 1.00 92.19 98 ASN A C 1
ATOM 812 O O . ASN A 1 98 ? -19.745 -7.877 17.928 1.00 92.19 98 ASN A O 1
ATOM 816 N N . GLY A 1 99 ? -19.482 -5.685 18.320 1.00 89.75 99 GLY A N 1
ATOM 817 C CA . GLY A 1 99 ? -19.617 -5.776 19.777 1.00 89.75 99 GLY A CA 1
ATOM 818 C C . GLY A 1 99 ? -18.360 -6.202 20.534 1.00 89.75 99 GLY A C 1
ATOM 819 O O . GLY A 1 99 ? -18.475 -6.715 21.645 1.00 89.75 99 GLY A O 1
ATOM 820 N N . ALA A 1 100 ? -17.164 -6.001 19.974 1.00 91.56 100 ALA A N 1
ATOM 821 C CA . ALA A 1 100 ? -15.937 -6.135 20.757 1.00 91.56 100 ALA A CA 1
ATOM 822 C C . ALA A 1 100 ? -15.918 -5.137 21.933 1.00 91.56 100 ALA A C 1
ATOM 824 O O . ALA A 1 100 ? -16.518 -4.064 21.855 1.00 91.56 100 ALA A O 1
ATOM 825 N N . ASP A 1 101 ? -15.224 -5.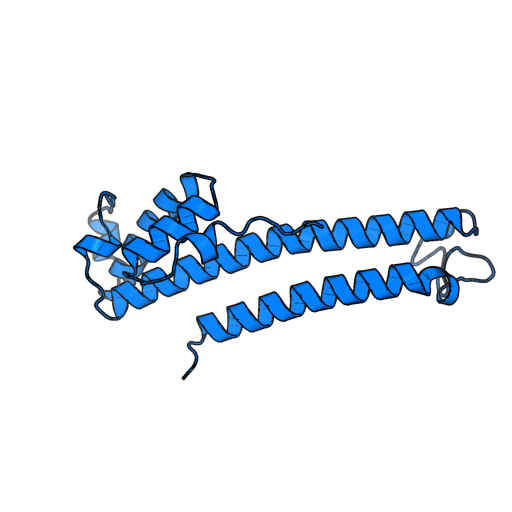505 23.016 1.00 90.81 101 ASP A N 1
ATOM 826 C CA . ASP A 1 101 ? -15.202 -4.748 24.274 1.00 90.81 101 ASP A CA 1
ATOM 827 C C . ASP A 1 101 ? -14.802 -3.270 24.057 1.00 90.81 101 ASP A C 1
ATOM 829 O O . ASP A 1 101 ? -13.651 -2.998 23.684 1.00 90.81 101 ASP A O 1
ATOM 833 N N . PRO A 1 102 ? -15.713 -2.307 24.310 1.00 88.94 102 PRO A N 1
ATOM 834 C CA . PRO A 1 102 ? -15.431 -0.885 24.158 1.00 88.94 102 PRO A CA 1
ATOM 835 C C . PRO A 1 102 ? -14.282 -0.395 25.041 1.00 88.94 102 PRO A C 1
ATOM 837 O O . PRO A 1 102 ? -13.513 0.454 24.594 1.00 88.94 102 PRO A O 1
ATOM 840 N N . ASN A 1 103 ? -14.118 -0.946 26.250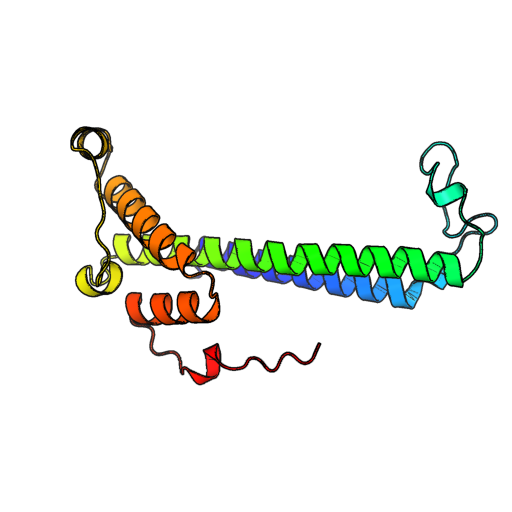 1.00 89.75 103 ASN A N 1
ATOM 841 C CA . ASN A 1 103 ? -13.037 -0.546 27.155 1.00 89.75 103 ASN A CA 1
ATOM 842 C C . ASN A 1 103 ? -11.674 -0.896 26.560 1.00 89.75 103 ASN A C 1
ATOM 844 O O . ASN A 1 103 ? -10.720 -0.139 26.695 1.00 89.75 103 ASN A O 1
ATOM 848 N N . ARG A 1 104 ? -11.593 -2.023 25.849 1.00 89.81 104 ARG A N 1
ATOM 849 C CA . ARG A 1 104 ? -10.373 -2.464 25.176 1.00 89.81 104 ARG A CA 1
ATOM 850 C C . ARG A 1 104 ? -10.123 -1.696 23.879 1.00 89.81 104 ARG A C 1
ATOM 852 O O . ARG A 1 104 ? -8.991 -1.300 23.617 1.00 89.81 104 ARG A O 1
ATOM 859 N N . LEU A 1 105 ? -11.164 -1.475 23.074 1.00 89.00 105 LEU A N 1
ATOM 860 C CA . LEU A 1 105 ? -11.054 -0.757 21.800 1.00 89.00 105 LEU A CA 1
ATOM 861 C C . LEU A 1 105 ? -10.685 0.719 21.999 1.00 89.00 105 LEU A C 1
ATOM 863 O O . LEU A 1 105 ? -9.756 1.212 21.361 1.00 89.00 105 LEU A O 1
ATOM 867 N N . VAL A 1 106 ? -11.378 1.413 22.903 1.00 89.12 106 VAL A N 1
ATOM 868 C CA . VAL A 1 106 ? -11.105 2.820 23.224 1.00 89.12 106 VAL A CA 1
ATOM 869 C C . VAL A 1 106 ? -9.843 2.922 24.077 1.00 89.12 106 VAL A C 1
ATOM 871 O O . VAL A 1 10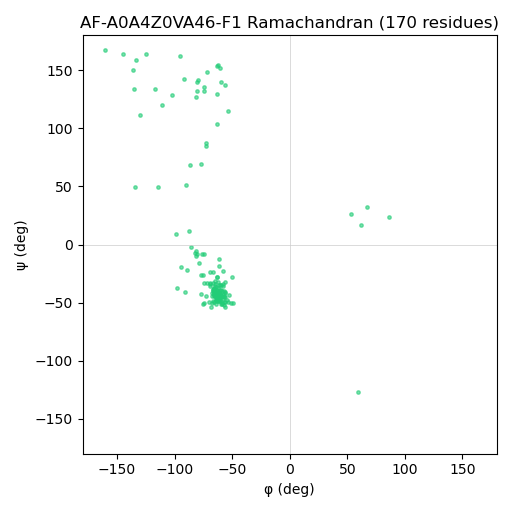6 ? -8.896 3.607 23.689 1.00 89.12 106 VAL A O 1
ATOM 874 N N . GLY A 1 107 ? -9.762 2.147 25.161 1.00 87.25 107 GLY A N 1
ATOM 875 C CA . GLY A 1 107 ? -8.643 2.188 26.098 1.00 87.25 107 GLY A CA 1
ATOM 876 C C . GLY A 1 107 ? -8.481 3.574 26.713 1.00 87.25 107 GLY A C 1
ATOM 877 O O . GLY A 1 107 ? -9.424 4.156 27.238 1.00 87.25 107 GLY A O 1
ATOM 878 N N . GLU A 1 108 ? -7.269 4.098 26.615 1.00 86.06 108 GLU A N 1
ATOM 879 C CA . GLU A 1 108 ? -6.833 5.397 27.115 1.00 86.06 108 GLU A CA 1
ATOM 880 C C . GLU A 1 108 ? -7.203 6.589 26.212 1.00 86.06 108 GLU A C 1
ATOM 882 O O . GLU A 1 108 ? -6.990 7.740 26.593 1.00 86.06 108 GLU A O 1
ATOM 887 N N . HIS A 1 109 ? -7.718 6.339 25.004 1.00 89.00 109 HIS A N 1
ATOM 888 C CA . HIS A 1 109 ? -7.960 7.395 24.024 1.00 89.00 109 HIS A CA 1
ATOM 889 C C . HIS A 1 109 ? -9.257 8.151 24.302 1.00 89.00 109 HIS A C 1
ATOM 891 O O . HIS A 1 109 ? -10.328 7.563 24.436 1.00 89.00 109 HIS A O 1
ATOM 897 N N . ASN A 1 110 ? -9.172 9.480 24.281 1.00 87.69 110 ASN A N 1
ATOM 898 C CA . ASN A 1 110 ? -10.341 10.350 24.340 1.00 87.69 110 ASN A CA 1
ATOM 899 C C . ASN A 1 110 ? -10.817 10.690 22.928 1.00 87.69 110 ASN A C 1
ATOM 901 O O . ASN A 1 110 ? -10.010 10.930 22.034 1.00 87.69 110 ASN A O 1
ATOM 905 N N . VAL A 1 111 ? -12.130 10.761 22.732 1.00 91.12 111 VAL A N 1
ATOM 906 C CA . VAL A 1 111 ? -12.749 11.145 21.456 1.00 91.12 111 VAL A CA 1
ATOM 907 C C . VAL A 1 111 ? -13.530 12.432 21.673 1.00 91.12 111 VAL A C 1
ATOM 909 O O . VAL A 1 111 ? -14.270 12.551 22.648 1.00 91.12 111 VAL A O 1
ATOM 912 N N . ASN A 1 112 ? -13.366 13.397 20.770 1.00 91.19 112 ASN A N 1
ATOM 913 C CA . ASN A 1 112 ? -14.075 14.669 20.830 1.00 91.19 112 ASN A CA 1
ATOM 914 C C . ASN A 1 112 ? -15.085 14.743 19.682 1.00 91.19 112 ASN A C 1
ATOM 916 O O . ASN A 1 112 ? -14.714 14.667 18.512 1.00 91.19 112 ASN A O 1
ATOM 920 N N . MET A 1 113 ? -16.367 14.885 20.007 1.00 92.88 113 MET A N 1
ATOM 921 C CA . MET A 1 113 ? -17.435 15.059 19.023 1.00 92.88 113 MET A CA 1
ATOM 922 C C . MET A 1 113 ? -18.375 16.165 19.478 1.00 92.88 113 MET A C 1
ATOM 924 O O . MET A 1 113 ? -18.824 16.182 20.626 1.00 92.88 113 MET A O 1
ATOM 928 N N . LYS A 1 114 ? -18.722 17.070 18.563 1.00 94.44 114 LYS A N 1
ATOM 929 C CA . LYS A 1 114 ? -19.715 18.113 18.849 1.00 94.44 114 LYS A CA 1
ATOM 930 C C . LYS A 1 114 ? -21.112 17.499 18.917 1.00 94.44 114 LYS A C 1
ATOM 932 O O . LYS A 1 114 ? -21.436 16.602 18.144 1.00 94.44 114 LYS A O 1
ATOM 937 N N . ALA A 1 115 ? -21.993 18.056 19.748 1.00 93.88 115 ALA A N 1
ATOM 938 C CA . ALA A 1 115 ? -23.387 17.608 19.826 1.00 93.88 115 ALA A CA 1
ATOM 939 C C . ALA A 1 115 ? -24.076 17.585 18.445 1.00 93.88 115 ALA A C 1
ATOM 941 O O . ALA A 1 115 ? -24.697 16.590 18.084 1.00 93.88 115 ALA A O 1
ATOM 942 N N . ASN A 1 116 ? -23.872 18.618 17.619 1.00 95.69 116 ASN A N 1
ATOM 943 C CA . ASN A 1 116 ? -24.409 18.665 16.252 1.00 95.69 116 ASN A CA 1
ATOM 944 C C . ASN A 1 116 ? -23.821 17.583 15.324 1.00 95.69 116 ASN A C 1
ATOM 946 O O . ASN A 1 116 ? -24.510 17.104 14.427 1.00 95.69 116 ASN A O 1
ATOM 950 N N . GLU A 1 117 ? -22.568 17.165 15.526 1.00 91.62 117 GLU A N 1
ATOM 951 C CA . GLU A 1 117 ? -21.967 16.064 14.757 1.00 91.62 117 GLU A CA 1
ATOM 952 C C . GLU A 1 117 ? -22.605 14.727 15.124 1.00 91.62 117 GLU A C 1
ATOM 954 O O . GLU A 1 117 ? -22.799 13.899 14.242 1.00 91.62 117 GLU A O 1
ATOM 959 N N . ILE A 1 118 ? -22.969 14.534 16.395 1.00 94.25 118 ILE A N 1
ATOM 960 C CA . ILE A 1 118 ? -23.667 13.332 16.867 1.00 94.25 118 ILE A CA 1
ATOM 961 C C . ILE A 1 118 ? -25.103 13.322 16.335 1.00 94.25 118 ILE A C 1
ATOM 963 O O . ILE A 1 118 ? -25.532 12.329 15.754 1.00 94.25 118 ILE A O 1
ATOM 967 N N . LEU A 1 119 ? -25.825 14.436 16.497 1.00 93.94 119 LEU A N 1
ATOM 968 C CA . LEU A 1 119 ? -27.226 14.569 16.084 1.00 93.94 119 LEU A CA 1
ATOM 969 C C . LEU A 1 119 ? -27.417 14.517 14.561 1.00 93.94 119 LEU A C 1
ATOM 971 O O . LEU A 1 119 ? -28.501 14.175 14.103 1.00 93.94 119 LEU A O 1
ATOM 975 N N . SER A 1 120 ? -26.384 14.836 13.774 1.00 95.06 120 SER A N 1
ATOM 976 C CA . SER A 1 120 ? -26.429 14.731 12.308 1.00 95.06 120 SER A CA 1
ATOM 977 C C . SER A 1 120 ? -26.161 13.322 11.768 1.00 95.06 120 SER A C 1
ATOM 979 O O . SER A 1 120 ? -26.310 13.111 10.565 1.00 95.06 120 SER A O 1
ATOM 981 N N . LYS A 1 121 ? -25.768 12.349 12.605 1.00 95.56 121 LYS A N 1
ATOM 982 C CA . LYS A 1 121 ? -25.582 10.956 12.163 1.00 95.56 121 LYS A CA 1
ATOM 983 C C . LYS A 1 121 ? -26.909 10.217 12.083 1.00 95.56 121 LYS A C 1
ATOM 985 O O . LYS A 1 121 ? -27.736 10.299 12.986 1.00 95.56 121 LYS A O 1
ATOM 990 N N . SER A 1 122 ? -27.065 9.402 11.044 1.00 93.06 122 SER A N 1
ATOM 991 C CA . SER A 1 122 ? -28.326 8.698 10.777 1.00 93.06 122 SER A CA 1
ATOM 992 C C . SER A 1 122 ? -28.558 7.514 11.719 1.00 93.06 122 SER A C 1
ATOM 994 O O . SER A 1 122 ? -29.688 7.069 11.905 1.00 93.06 122 SER A O 1
ATOM 996 N N . ASN A 1 123 ? -27.486 6.925 12.259 1.00 94.00 123 ASN A N 1
ATOM 997 C CA . ASN A 1 123 ? -27.556 5.706 13.063 1.00 94.00 123 ASN A CA 1
ATOM 998 C C . ASN A 1 123 ? -26.302 5.506 13.936 1.00 94.00 123 ASN A C 1
ATOM 1000 O O . ASN A 1 123 ? -25.249 6.113 13.727 1.00 94.00 123 ASN A O 1
ATOM 1004 N N . LYS A 1 124 ? -26.393 4.566 14.886 1.00 92.81 124 LYS A N 1
ATOM 1005 C CA . LYS A 1 124 ? -25.288 4.188 15.785 1.00 92.81 124 LYS A CA 1
ATOM 1006 C C . LYS A 1 124 ? -24.023 3.743 15.035 1.00 92.81 124 LYS A C 1
ATOM 1008 O O . LYS A 1 124 ? -22.921 3.978 15.521 1.00 92.81 124 LYS A O 1
ATOM 1013 N N . ARG A 1 125 ? -24.153 3.117 13.859 1.00 93.88 125 ARG A N 1
ATOM 1014 C CA . ARG A 1 125 ? -23.007 2.625 13.072 1.00 93.88 125 ARG A CA 1
ATOM 1015 C C . ARG A 1 125 ? -22.152 3.776 12.543 1.00 93.88 125 ARG A C 1
ATOM 1017 O O . ARG A 1 125 ? -20.926 3.667 12.524 1.00 93.88 125 ARG A O 1
ATOM 1024 N N . GLU A 1 126 ? -22.780 4.872 12.136 1.00 94.06 126 GLU A N 1
ATOM 1025 C CA . GLU A 1 126 ? -22.079 6.090 11.725 1.00 94.06 126 GLU A CA 1
ATOM 1026 C C . GLU A 1 126 ? -21.342 6.739 12.899 1.00 94.06 126 GLU A C 1
ATOM 1028 O O . GLU A 1 126 ? -20.176 7.095 12.749 1.00 94.06 126 GLU A O 1
ATOM 1033 N N . ILE A 1 127 ? -21.969 6.793 14.079 1.00 93.94 127 ILE A N 1
ATOM 1034 C CA . ILE A 1 127 ? -21.327 7.289 15.306 1.00 93.94 127 ILE A CA 1
ATOM 1035 C C . ILE A 1 127 ? -20.094 6.436 15.642 1.00 93.94 127 ILE A C 1
ATOM 1037 O O . ILE A 1 127 ? -19.000 6.973 15.790 1.00 93.94 127 ILE A O 1
ATOM 1041 N N . ILE A 1 128 ? -20.236 5.103 15.679 1.00 93.94 128 ILE A N 1
ATOM 1042 C CA . ILE A 1 128 ? -19.114 4.176 15.918 1.00 93.94 128 ILE A CA 1
ATOM 1043 C C . ILE A 1 128 ? -17.998 4.390 14.892 1.00 93.94 128 ILE A C 1
ATOM 1045 O O . ILE A 1 128 ? -16.828 4.405 15.259 1.00 93.94 128 ILE A O 1
ATOM 1049 N N . SER A 1 129 ? -18.348 4.583 13.617 1.00 93.19 129 SER A N 1
ATOM 1050 C CA . SER A 1 129 ? -17.359 4.820 12.561 1.00 93.19 129 SER A CA 1
ATOM 1051 C C . SER A 1 129 ? -16.544 6.086 12.824 1.00 93.19 129 SER A C 1
ATOM 1053 O O . SER A 1 129 ? -15.327 6.046 12.701 1.00 93.19 129 SER A O 1
ATOM 1055 N N . THR A 1 130 ? -17.190 7.187 13.221 1.00 94.06 130 THR A N 1
ATOM 1056 C CA . THR A 1 130 ? -16.496 8.439 13.559 1.00 94.06 130 THR A CA 1
ATOM 1057 C C . THR A 1 130 ? -15.611 8.290 14.799 1.00 94.06 130 THR A C 1
ATOM 1059 O O . THR A 1 130 ? -14.481 8.770 14.791 1.00 94.06 130 THR A O 1
ATOM 1062 N N . ILE A 1 131 ? -16.078 7.589 15.836 1.00 93.88 131 ILE A N 1
ATOM 1063 C CA . ILE A 1 131 ? -15.287 7.325 17.050 1.00 93.88 131 ILE A CA 1
ATOM 1064 C C . ILE A 1 131 ? -14.039 6.494 16.708 1.00 93.88 131 ILE A C 1
ATOM 1066 O O . ILE A 1 131 ? -12.932 6.855 17.102 1.00 93.88 131 ILE A O 1
ATOM 1070 N N . MET A 1 132 ? -14.202 5.398 15.958 1.00 94.56 132 MET A N 1
ATOM 1071 C CA . MET A 1 132 ? -13.083 4.525 15.579 1.00 94.56 132 MET A CA 1
ATOM 1072 C C . MET A 1 132 ? -12.080 5.230 14.665 1.00 94.56 132 MET A C 1
ATOM 1074 O O . MET A 1 132 ? -10.884 4.993 14.798 1.00 94.56 132 MET A O 1
ATOM 1078 N N . GLU A 1 133 ? -12.542 6.125 13.790 1.00 93.38 133 GLU A N 1
ATOM 1079 C CA . GLU A 1 133 ? -11.665 6.940 12.945 1.00 93.38 133 GLU A CA 1
ATOM 1080 C C . GLU A 1 133 ? -10.779 7.872 13.786 1.00 93.38 133 GLU A C 1
ATOM 1082 O O . GLU A 1 133 ? -9.567 7.912 13.591 1.00 93.38 133 GLU A O 1
ATOM 1087 N N . GLN A 1 134 ? -11.344 8.558 14.787 1.00 94.00 134 GLN A N 1
ATOM 1088 C CA . GLN A 1 134 ? -10.555 9.408 15.689 1.00 94.00 134 GLN A CA 1
ATOM 1089 C C . GLN A 1 134 ? -9.538 8.606 16.513 1.00 94.00 134 GLN A C 1
ATOM 1091 O O . GLN A 1 134 ? -8.414 9.064 16.719 1.00 94.00 134 GLN A O 1
ATOM 1096 N N . ILE A 1 135 ? -9.911 7.411 16.981 1.00 92.81 135 ILE A N 1
ATOM 1097 C CA . ILE A 1 135 ? -8.991 6.521 17.706 1.00 92.81 135 ILE A CA 1
ATOM 1098 C C . ILE A 1 135 ? -7.866 6.056 16.785 1.00 92.81 135 ILE A C 1
ATOM 1100 O O . ILE A 1 135 ? -6.702 6.085 17.178 1.00 92.81 135 ILE A O 1
ATOM 1104 N N . PHE A 1 136 ? -8.191 5.661 15.554 1.00 91.81 136 PHE A N 1
ATOM 1105 C CA . PHE A 1 136 ? -7.180 5.261 14.588 1.00 91.81 136 PHE A CA 1
ATOM 1106 C C . PHE A 1 136 ? -6.197 6.399 14.292 1.00 91.81 136 PHE A C 1
ATOM 1108 O O . PHE A 1 136 ? -4.993 6.171 14.319 1.00 91.81 136 PHE A O 1
ATOM 1115 N N . GLN A 1 137 ? -6.678 7.629 14.093 1.00 91.06 137 GLN A N 1
ATOM 1116 C CA . GLN A 1 137 ? -5.813 8.794 13.872 1.00 91.06 137 GLN A CA 1
ATOM 1117 C C . GLN A 1 137 ? -4.853 9.037 15.043 1.00 91.06 137 GLN A C 1
ATOM 1119 O O . GLN A 1 137 ? -3.682 9.347 14.832 1.00 91.06 137 GLN A O 1
ATOM 1124 N N . GLN A 1 138 ? -5.314 8.861 16.285 1.00 90.81 138 GLN A N 1
ATOM 1125 C CA . GLN A 1 138 ? -4.442 8.952 17.461 1.00 90.81 138 GLN A CA 1
ATOM 1126 C C . GLN A 1 138 ? -3.368 7.861 17.476 1.00 90.81 138 GLN A C 1
ATOM 1128 O O . GLN A 1 138 ? -2.220 8.161 17.788 1.00 90.81 138 GLN A O 1
ATOM 1133 N N . LEU A 1 139 ? -3.724 6.629 17.105 1.00 89.12 139 LEU A N 1
ATOM 1134 C CA . LEU A 1 139 ? -2.782 5.513 17.012 1.00 89.12 139 LEU A CA 1
ATOM 1135 C C . LEU A 1 139 ? -1.757 5.705 15.882 1.00 89.12 139 LEU A C 1
ATOM 1137 O O . LEU A 1 139 ? -0.575 5.423 16.066 1.00 89.12 139 LEU A O 1
ATOM 1141 N N . GLU A 1 140 ? -2.188 6.194 14.718 1.00 85.25 140 GLU A N 1
ATOM 1142 C CA . GLU A 1 140 ? -1.324 6.419 13.552 1.00 85.25 140 GLU A CA 1
ATOM 1143 C C . GLU A 1 140 ? -0.283 7.527 13.805 1.00 85.25 140 GLU A C 1
ATOM 1145 O O . GLU A 1 140 ? 0.862 7.434 13.354 1.00 85.25 140 GLU A O 1
ATOM 1150 N N . ASN A 1 141 ? -0.633 8.542 14.603 1.00 85.31 141 ASN A N 1
ATOM 1151 C CA . ASN A 1 141 ? 0.258 9.655 14.950 1.00 85.31 141 ASN A CA 1
ATOM 1152 C C . ASN A 1 141 ? 1.536 9.240 15.702 1.00 85.31 141 ASN A C 1
ATOM 1154 O O . ASN A 1 141 ? 2.469 10.037 15.801 1.00 85.31 141 ASN A O 1
ATOM 1158 N N . GLU A 1 142 ? 1.617 8.005 16.195 1.00 76.50 142 GLU A N 1
ATOM 1159 C CA . GLU A 1 142 ? 2.793 7.471 16.891 1.00 76.50 142 GLU A CA 1
ATOM 1160 C C . GLU A 1 142 ? 3.950 7.099 15.947 1.00 76.50 142 GLU A C 1
ATOM 1162 O O . GLU A 1 142 ? 5.051 6.816 16.416 1.00 76.50 142 GLU A O 1
ATOM 1167 N N . ARG A 1 143 ? 3.733 7.132 14.620 1.00 76.19 143 ARG A N 1
ATOM 1168 C CA . ARG A 1 143 ? 4.763 6.982 13.565 1.00 76.19 143 ARG A CA 1
ATOM 1169 C C . ARG A 1 143 ? 5.649 5.730 13.676 1.00 76.19 143 ARG A C 1
ATOM 1171 O O . ARG A 1 143 ? 6.768 5.715 13.168 1.00 76.19 143 ARG A O 1
ATOM 1178 N N . SER A 1 144 ? 5.149 4.668 14.302 1.00 82.94 144 SER A N 1
ATOM 1179 C CA . SER A 1 144 ? 5.801 3.358 14.360 1.00 82.94 144 SER A CA 1
ATOM 1180 C C . SER A 1 144 ? 4.805 2.278 13.961 1.00 82.94 144 SER A C 1
ATOM 1182 O O . SER A 1 144 ? 3.863 1.990 14.699 1.00 82.94 144 SER A O 1
ATOM 1184 N N . THR A 1 145 ? 5.020 1.654 12.800 1.00 81.88 145 THR A N 1
ATOM 1185 C CA . THR A 1 145 ? 4.147 0.589 12.282 1.00 81.88 145 THR A CA 1
ATOM 1186 C C . THR A 1 145 ? 4.101 -0.615 13.226 1.00 81.88 145 THR A C 1
ATOM 1188 O O . THR A 1 145 ? 3.036 -1.178 13.457 1.00 81.88 145 THR A O 1
ATOM 1191 N N . ILE A 1 146 ? 5.235 -0.977 13.833 1.00 84.56 146 ILE A N 1
ATOM 1192 C CA . ILE A 1 146 ? 5.331 -2.078 14.805 1.00 84.56 146 ILE A CA 1
ATOM 1193 C C . ILE A 1 146 ? 4.519 -1.759 16.066 1.00 84.56 146 ILE A C 1
ATOM 1195 O O . ILE A 1 146 ? 3.768 -2.605 16.564 1.00 84.56 146 ILE A O 1
ATOM 1199 N N . THR A 1 147 ? 4.623 -0.523 16.563 1.00 86.62 147 THR A N 1
ATOM 1200 C CA . THR A 1 147 ? 3.846 -0.062 17.721 1.00 86.62 147 THR A CA 1
ATOM 1201 C C . THR A 1 147 ? 2.358 -0.036 17.391 1.00 86.62 147 THR A C 1
ATOM 1203 O O . THR A 1 147 ? 1.559 -0.548 18.175 1.00 86.62 147 THR A O 1
ATOM 1206 N N . LEU A 1 148 ? 1.989 0.474 16.212 1.00 86.56 148 LEU A N 1
ATOM 1207 C CA . LEU A 1 148 ? 0.615 0.481 15.719 1.00 86.56 148 LEU A CA 1
ATOM 1208 C C . LEU A 1 148 ? 0.050 -0.944 15.689 1.00 86.56 148 LEU A C 1
ATOM 1210 O O . LEU A 1 148 ? -0.956 -1.212 16.339 1.00 86.56 148 LEU A O 1
ATOM 1214 N N . ILE A 1 149 ? 0.729 -1.889 15.032 1.00 87.50 149 ILE A N 1
ATOM 1215 C CA . ILE A 1 149 ? 0.302 -3.297 14.960 1.00 87.50 149 ILE A CA 1
ATOM 1216 C C . ILE A 1 149 ? 0.151 -3.902 16.362 1.00 87.50 149 ILE A C 1
ATOM 1218 O O . ILE A 1 149 ? -0.855 -4.556 16.648 1.00 87.50 149 ILE A O 1
ATOM 1222 N N . SER A 1 150 ? 1.106 -3.651 17.260 1.00 87.94 150 SER A N 1
ATOM 1223 C CA . SER A 1 150 ? 1.074 -4.167 18.635 1.00 87.94 150 SER A CA 1
ATOM 1224 C C . SER A 1 150 ? -0.107 -3.608 19.439 1.00 87.94 150 SER A C 1
ATOM 1226 O O . SER A 1 150 ? -0.799 -4.356 20.135 1.00 87.94 150 SER A O 1
ATOM 1228 N N . LYS A 1 151 ? -0.409 -2.312 19.305 1.00 89.12 151 LYS A N 1
ATOM 1229 C CA . LYS A 1 151 ? -1.575 -1.689 19.947 1.00 89.12 151 LYS A CA 1
ATOM 1230 C C . LYS A 1 151 ? -2.883 -2.225 19.388 1.00 89.12 151 LYS A C 1
ATOM 1232 O O . LYS A 1 151 ? -3.785 -2.543 20.158 1.00 89.12 151 LYS A O 1
ATOM 1237 N N . ILE A 1 152 ? -2.977 -2.397 18.074 1.00 89.69 152 ILE A N 1
ATOM 1238 C CA . ILE A 1 152 ? -4.162 -2.959 17.417 1.00 89.69 152 ILE A CA 1
ATOM 1239 C C . ILE A 1 152 ? -4.408 -4.399 17.861 1.00 89.69 152 ILE A C 1
ATOM 1241 O O . ILE A 1 152 ? -5.535 -4.734 18.224 1.00 89.69 152 ILE A O 1
ATOM 1245 N N . LYS A 1 153 ? -3.361 -5.232 17.917 1.00 90.38 153 LYS A N 1
ATOM 1246 C CA . LYS A 1 153 ? -3.419 -6.589 18.482 1.00 90.38 153 LYS A CA 1
ATOM 1247 C C . LYS A 1 153 ? -4.044 -6.571 19.879 1.00 90.38 153 LYS A C 1
ATOM 1249 O O . LYS A 1 153 ? -4.990 -7.318 20.126 1.00 90.38 153 LYS A O 1
ATOM 1254 N N . ASN A 1 154 ? -3.558 -5.701 20.765 1.00 89.69 154 ASN A N 1
ATOM 1255 C CA . ASN A 1 154 ? -4.059 -5.600 22.137 1.00 89.69 154 ASN A CA 1
ATOM 1256 C C . ASN A 1 154 ? -5.515 -5.109 22.180 1.00 89.69 154 ASN A C 1
ATOM 1258 O O . ASN A 1 154 ? -6.343 -5.714 22.860 1.00 89.69 154 ASN A O 1
ATOM 1262 N N . LYS A 1 155 ? -5.862 -4.077 21.399 1.00 90.56 155 LYS A N 1
ATOM 1263 C CA . LYS A 1 155 ? -7.224 -3.519 21.315 1.00 90.56 155 LYS A CA 1
ATOM 1264 C C . LYS A 1 155 ? -8.245 -4.533 20.781 1.00 90.56 155 LYS A C 1
ATOM 1266 O O . LYS A 1 155 ? -9.374 -4.618 21.269 1.00 90.56 155 LYS A O 1
ATOM 1271 N N . LEU A 1 156 ? -7.838 -5.365 19.826 1.00 90.56 156 LEU A N 1
ATOM 1272 C CA . LEU A 1 156 ? -8.651 -6.452 19.276 1.00 90.56 156 LEU A CA 1
ATOM 1273 C C . LEU A 1 156 ? -8.638 -7.722 20.146 1.00 90.56 156 LEU A C 1
ATOM 1275 O O . LEU A 1 156 ? -9.448 -8.618 19.916 1.00 90.56 156 LEU A O 1
ATOM 1279 N N . GLY A 1 157 ? -7.773 -7.798 21.163 1.00 88.75 157 GLY A N 1
ATOM 1280 C CA . GLY A 1 157 ? -7.631 -8.970 22.031 1.00 88.75 157 GLY A CA 1
ATOM 1281 C C . GLY A 1 157 ? -7.074 -10.194 21.312 1.00 88.75 157 GLY A C 1
ATOM 1282 O O . GLY A 1 157 ? -7.466 -11.317 21.619 1.00 88.75 157 GLY A O 1
ATOM 1283 N N . LEU A 1 158 ? -6.211 -9.982 20.320 1.00 88.38 158 LEU A N 1
ATOM 1284 C CA . LEU A 1 158 ? -5.635 -11.057 19.524 1.00 88.38 158 LEU A CA 1
ATOM 1285 C C . LEU A 1 158 ? -4.453 -11.686 20.264 1.00 88.38 158 LEU A C 1
ATOM 1287 O O . LEU A 1 158 ? -3.497 -11.003 20.635 1.00 88.38 158 LEU A O 1
ATOM 1291 N N . ASN A 1 159 ? -4.481 -13.009 20.416 1.00 87.06 159 ASN A N 1
ATOM 1292 C CA . ASN A 1 159 ? -3.378 -13.757 21.011 1.00 87.06 159 ASN A CA 1
ATOM 1293 C C . ASN A 1 159 ? -2.330 -14.134 19.948 1.00 87.06 159 ASN A C 1
ATOM 1295 O O . ASN A 1 159 ? -2.209 -15.291 19.554 1.00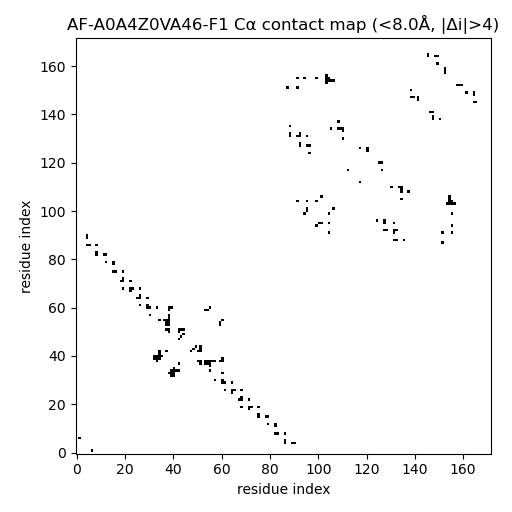 87.06 159 ASN A O 1
ATOM 1299 N N . ILE A 1 160 ? -1.621 -1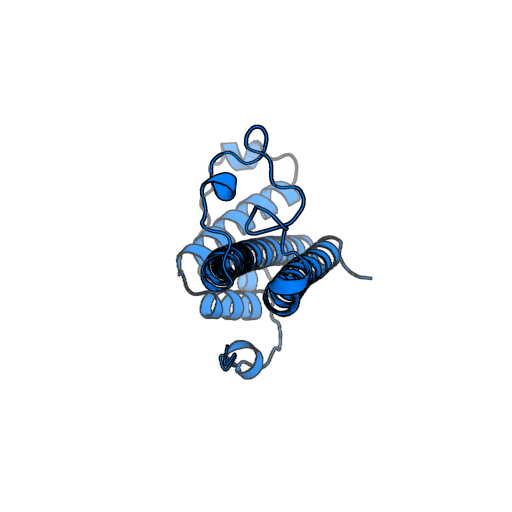3.129 19.430 1.00 83.06 160 ILE A N 1
ATOM 1300 C CA . ILE A 1 160 ? -0.539 -13.307 18.449 1.00 83.06 160 ILE A CA 1
ATOM 1301 C C . ILE A 1 160 ? 0.806 -13.177 19.181 1.00 83.06 160 ILE A C 1
ATOM 1303 O O . ILE A 1 160 ? 0.999 -12.174 19.875 1.00 83.06 160 ILE A O 1
ATOM 1307 N N . PRO A 1 161 ? 1.754 -14.123 19.054 1.00 83.44 161 PRO A N 1
ATOM 1308 C CA . PRO A 1 161 ? 3.068 -14.007 19.685 1.00 83.44 161 PRO A CA 1
ATOM 1309 C C . PRO A 1 161 ? 3.783 -12.714 19.281 1.00 83.44 161 PRO A C 1
ATOM 1311 O O . PRO A 1 161 ? 3.782 -12.346 18.110 1.00 83.44 161 PRO A O 1
ATOM 1314 N N . GLN A 1 162 ? 4.420 -12.026 20.234 1.00 79.25 162 GLN A N 1
ATOM 1315 C CA . GLN A 1 162 ? 5.155 -10.790 19.931 1.00 79.25 162 GLN A CA 1
ATOM 1316 C C . GLN A 1 162 ? 6.318 -11.045 18.956 1.00 79.25 162 GLN A C 1
ATOM 1318 O O . GLN A 1 162 ? 6.541 -10.257 18.049 1.00 79.25 162 GLN A O 1
ATOM 1323 N N . ALA A 1 163 ? 6.933 -12.230 19.023 1.00 80.75 163 ALA A N 1
ATOM 1324 C CA . ALA A 1 163 ? 7.932 -12.681 18.055 1.00 80.75 163 ALA A CA 1
ATOM 1325 C C . ALA A 1 163 ? 7.427 -12.717 16.597 1.00 80.75 163 ALA A C 1
ATOM 1327 O O . ALA A 1 163 ? 8.233 -12.662 15.679 1.00 80.75 163 ALA A O 1
ATOM 1328 N N . SER A 1 164 ? 6.113 -12.808 16.356 1.00 77.88 164 SER A N 1
ATOM 1329 C CA . SER A 1 164 ? 5.537 -12.711 15.006 1.00 77.88 164 SER A CA 1
ATOM 1330 C C . SER A 1 164 ? 5.438 -11.270 14.495 1.00 77.88 164 SER A C 1
ATOM 1332 O O . SER A 1 164 ? 5.238 -11.069 13.303 1.00 77.88 164 SER A O 1
ATOM 1334 N N . ILE A 1 165 ? 5.552 -10.287 15.389 1.00 75.31 165 ILE A N 1
ATOM 1335 C CA . ILE A 1 165 ? 5.547 -8.850 15.093 1.00 75.31 165 ILE A CA 1
ATOM 1336 C C . ILE A 1 165 ? 6.987 -8.317 15.038 1.00 75.31 165 ILE A C 1
ATOM 1338 O O . ILE A 1 165 ? 7.298 -7.499 14.181 1.00 75.31 165 ILE A O 1
ATOM 1342 N N . ASP A 1 166 ? 7.866 -8.821 15.907 1.00 72.62 166 ASP A N 1
ATOM 1343 C CA . ASP A 1 166 ? 9.248 -8.352 16.059 1.00 72.62 166 ASP A CA 1
ATOM 1344 C C . ASP A 1 166 ? 10.224 -8.924 15.017 1.00 72.62 166 ASP A C 1
ATOM 1346 O O . ASP A 1 166 ? 11.402 -8.568 15.030 1.00 72.62 166 ASP A O 1
ATOM 1350 N N . ASN A 1 167 ? 9.792 -9.854 14.154 1.00 57.72 167 ASN A N 1
ATOM 1351 C CA . ASN A 1 167 ? 10.691 -10.562 13.238 1.00 57.72 167 ASN A CA 1
ATOM 1352 C C . ASN A 1 167 ? 11.084 -9.693 12.032 1.00 57.72 167 ASN A C 1
ATOM 1354 O O . ASN A 1 167 ? 10.712 -9.948 10.889 1.00 57.72 167 ASN A O 1
ATOM 1358 N N . ASP A 1 168 ? 11.875 -8.666 12.315 1.00 53.16 168 ASP A N 1
ATOM 1359 C CA . ASP A 1 168 ? 12.437 -7.695 11.384 1.00 53.16 168 ASP A CA 1
ATOM 1360 C C . ASP A 1 168 ? 13.800 -8.174 10.857 1.00 53.16 168 ASP A C 1
ATOM 1362 O O . ASP A 1 168 ? 14.816 -7.482 10.888 1.00 53.16 168 ASP A O 1
ATOM 1366 N N . SER A 1 169 ? 13.851 -9.412 10.368 1.00 38.62 169 SER A N 1
ATOM 1367 C CA . SER A 1 169 ? 14.994 -9.887 9.583 1.00 38.62 169 SER A CA 1
ATOM 1368 C C . SER A 1 169 ? 14.582 -10.193 8.151 1.00 38.62 169 SER A C 1
ATOM 1370 O O . SER A 1 169 ? 14.933 -11.222 7.578 1.00 38.62 169 SER A O 1
ATOM 1372 N N . VAL A 1 170 ? 13.891 -9.235 7.526 1.00 38.91 170 VAL A N 1
ATOM 1373 C CA . VAL A 1 170 ? 13.936 -9.134 6.068 1.00 38.91 170 VAL A CA 1
ATOM 1374 C C . VAL A 1 170 ? 15.313 -8.586 5.703 1.00 38.91 170 VAL A C 1
ATOM 1376 O O . VAL A 1 170 ? 15.543 -7.383 5.607 1.00 38.91 170 VAL A O 1
ATOM 1379 N N . LYS A 1 171 ? 16.273 -9.502 5.554 1.00 29.89 171 LYS A N 1
ATOM 1380 C CA . LYS A 1 171 ? 17.461 -9.239 4.745 1.00 29.89 171 LYS A CA 1
ATOM 1381 C C . LYS A 1 171 ? 16.963 -9.022 3.313 1.00 29.89 171 LYS A C 1
ATOM 1383 O O . LYS A 1 171 ? 16.558 -9.988 2.673 1.00 29.89 171 LYS A O 1
ATOM 1388 N N . PHE A 1 172 ? 16.928 -7.767 2.874 1.00 37.84 172 PHE A N 1
ATOM 1389 C CA . PHE A 1 172 ? 16.737 -7.399 1.471 1.00 37.84 172 PHE A CA 1
ATOM 1390 C C . PHE A 1 172 ? 18.062 -7.505 0.715 1.00 37.84 172 PHE A C 1
ATOM 1392 O O . PHE A 1 172 ? 19.091 -7.057 1.275 1.00 37.84 172 PHE A O 1
#